Protein AF-A0A3D4YN07-F1 (afdb_monomer)

Secondary structure (DSSP, 8-state):
---SS-GGGT---HHHHHHHHHHHHHGGGT-------GGGS---SSSSS---TT--HHHHHHHHHT-S--------BTTB--HHHHHHHHHHHHHHHHHHHHT-

Mean predicted aligned error: 3.79 Å

pLDDT: mean 93.14, std 7.29, range [57.69, 97.81]

Structure (mmCIF, N/CA/C/O backbone):
data_AF-A0A3D4YN07-F1
#
_entry.id   AF-A0A3D4YN07-F1
#
loop_
_atom_site.group_PDB
_atom_sit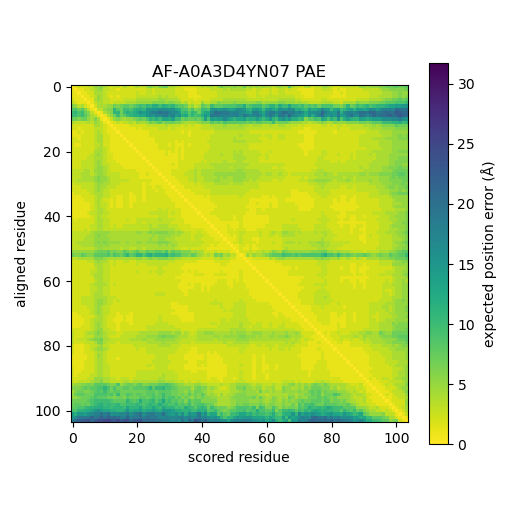e.id
_atom_site.type_symbol
_atom_site.label_atom_id
_atom_site.label_alt_id
_atom_site.label_comp_id
_atom_site.label_asym_id
_atom_site.label_entity_id
_atom_site.label_seq_id
_atom_site.pdbx_PDB_ins_code
_atom_site.Cartn_x
_atom_site.Cartn_y
_atom_site.Cartn_z
_atom_site.occupancy
_atom_site.B_iso_or_equiv
_atom_site.auth_seq_id
_atom_site.auth_comp_id
_atom_site.auth_asym_id
_atom_site.auth_atom_id
_atom_site.pdbx_PDB_model_num
ATOM 1 N N . MET A 1 1 ? 0.465 -2.546 3.425 1.00 95.31 1 MET A N 1
ATOM 2 C CA . MET A 1 1 ? 1.751 -3.009 3.997 1.00 95.31 1 MET A CA 1
ATOM 3 C C . MET A 1 1 ? 2.689 -3.502 2.896 1.00 95.31 1 MET A C 1
ATOM 5 O O . MET A 1 1 ? 2.307 -4.373 2.122 1.00 95.31 1 MET A O 1
ATOM 9 N N . GLY A 1 2 ? 3.932 -3.014 2.895 1.00 96.50 2 GLY A N 1
ATOM 10 C CA . GLY A 1 2 ? 4.994 -3.285 1.915 1.00 96.50 2 GLY A CA 1
ATOM 11 C C . GLY A 1 2 ? 5.974 -4.408 2.245 1.00 96.50 2 GLY A C 1
ATOM 12 O O . GLY A 1 2 ? 7.144 -4.338 1.887 1.00 96.50 2 GLY A O 1
ATOM 13 N N . THR A 1 3 ? 5.571 -5.438 2.983 1.00 95.69 3 THR A N 1
ATOM 14 C CA . THR A 1 3 ? 6.474 -6.585 3.158 1.00 95.69 3 THR A CA 1
ATOM 15 C C . THR A 1 3 ? 6.697 -7.292 1.821 1.00 95.69 3 THR A C 1
ATOM 17 O O . THR A 1 3 ? 5.756 -7.454 1.051 1.00 95.69 3 THR A O 1
ATOM 20 N N . LEU A 1 4 ? 7.928 -7.740 1.563 1.00 94.31 4 LEU A N 1
ATOM 21 C CA . LEU A 1 4 ? 8.268 -8.521 0.366 1.00 94.31 4 LEU A CA 1
ATOM 22 C C . LEU A 1 4 ? 8.008 -10.030 0.552 1.00 94.31 4 LEU A C 1
ATOM 24 O O . LEU A 1 4 ? 8.294 -10.818 -0.343 1.00 94.31 4 LEU A O 1
ATOM 28 N N . LYS A 1 5 ? 7.495 -10.441 1.722 1.00 92.81 5 LYS A N 1
ATOM 29 C CA . LYS A 1 5 ? 7.250 -11.843 2.089 1.00 92.81 5 LYS A CA 1
ATOM 30 C C . LYS A 1 5 ? 5.772 -12.219 1.910 1.00 92.81 5 LYS A C 1
ATOM 32 O O . LYS A 1 5 ? 4.919 -11.624 2.591 1.00 92.8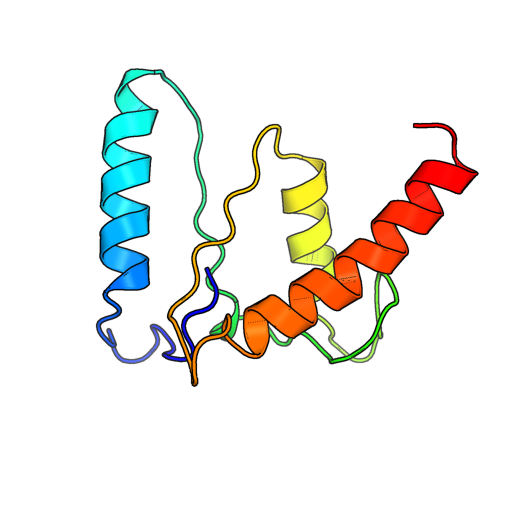1 5 LYS A O 1
ATOM 37 N N . PRO A 1 6 ? 5.437 -13.179 1.028 1.00 90.44 6 PRO A N 1
ATOM 38 C CA . PRO A 1 6 ? 4.055 -13.591 0.795 1.00 90.44 6 PRO A CA 1
ATOM 39 C C . PRO A 1 6 ? 3.499 -14.411 1.966 1.00 90.44 6 PRO A C 1
ATOM 41 O O . PRO A 1 6 ? 4.227 -15.142 2.630 1.00 90.44 6 PRO A O 1
ATOM 44 N N . ASN A 1 7 ? 2.182 -14.372 2.194 1.00 83.38 7 ASN A N 1
ATOM 45 C CA . ASN A 1 7 ? 1.565 -15.152 3.276 1.00 83.38 7 ASN A CA 1
ATOM 46 C C . ASN A 1 7 ? 1.349 -16.638 2.919 1.00 83.38 7 ASN A C 1
ATOM 48 O O . ASN A 1 7 ? 1.028 -17.446 3.788 1.00 83.38 7 ASN A O 1
ATOM 52 N N . LYS A 1 8 ? 1.565 -17.040 1.655 1.00 73.38 8 LYS A N 1
ATOM 53 C CA . LYS A 1 8 ? 1.309 -18.408 1.147 1.00 73.38 8 LYS A CA 1
ATOM 54 C C . LYS A 1 8 ? 2.091 -19.520 1.870 1.00 73.38 8 LYS A C 1
ATOM 56 O O . LYS A 1 8 ? 1.782 -20.692 1.687 1.00 73.38 8 LYS A O 1
ATOM 61 N N . LYS A 1 9 ? 3.066 -19.173 2.717 1.00 65.38 9 LYS A N 1
ATOM 62 C CA . LYS A 1 9 ? 3.824 -20.104 3.571 1.00 65.38 9 LYS A CA 1
ATOM 63 C C . LYS A 1 9 ? 3.772 -19.757 5.066 1.00 65.38 9 LYS A C 1
ATOM 65 O O . LYS A 1 9 ? 4.622 -20.218 5.819 1.00 65.38 9 LYS A O 1
ATOM 70 N N . ARG A 1 10 ? 2.804 -18.934 5.501 1.00 70.12 10 ARG A N 1
ATOM 71 C CA . ARG A 1 10 ? 2.782 -18.318 6.845 1.00 70.12 10 ARG A CA 1
ATOM 72 C C . ARG A 1 10 ? 4.111 -17.629 7.172 1.00 70.12 10 ARG A C 1
ATOM 74 O O . ARG A 1 10 ? 4.604 -17.706 8.296 1.00 70.12 10 ARG A O 1
ATOM 81 N N . GLU A 1 11 ? 4.729 -16.998 6.170 1.00 79.62 11 GLU A N 1
ATOM 82 C CA . GLU A 1 11 ? 6.004 -16.325 6.381 1.00 79.62 11 GLU A CA 1
ATOM 83 C C . GLU A 1 11 ? 5.815 -15.142 7.320 1.00 79.62 11 GLU A C 1
ATOM 85 O O . GLU A 1 11 ? 5.050 -14.206 7.069 1.00 79.62 11 GLU A O 1
ATOM 90 N N . PHE A 1 12 ? 6.557 -15.203 8.418 1.00 87.69 12 PHE A N 1
ATOM 91 C CA . PHE A 1 12 ? 6.525 -14.188 9.445 1.00 87.69 12 PHE A CA 1
ATOM 92 C C . PHE A 1 12 ? 7.055 -12.843 8.925 1.00 87.69 12 PHE A C 1
ATOM 94 O O . PHE A 1 12 ? 8.087 -12.757 8.243 1.00 87.69 12 PHE A O 1
ATOM 101 N N . SER A 1 13 ? 6.358 -11.770 9.300 1.00 93.75 13 SER A N 1
ATOM 102 C CA . SER A 1 13 ? 6.709 -10.396 8.962 1.00 93.75 13 SER A CA 1
ATOM 103 C C . SER A 1 13 ? 6.525 -9.497 10.178 1.00 93.75 13 SER A C 1
ATOM 105 O O . SER A 1 13 ? 5.398 -9.271 10.607 1.00 93.75 13 SER A O 1
ATOM 107 N N . HIS A 1 14 ? 7.622 -8.929 10.683 1.00 94.75 14 HIS A N 1
ATOM 108 C CA . HIS A 1 14 ? 7.589 -7.960 11.784 1.00 94.75 14 HIS A CA 1
ATOM 109 C C . HIS A 1 14 ? 6.676 -6.765 11.477 1.00 94.75 14 HIS A C 1
ATOM 111 O O . HIS A 1 14 ? 5.935 -6.309 12.342 1.00 94.75 14 HIS A O 1
ATOM 117 N N . THR A 1 15 ? 6.684 -6.284 10.228 1.00 96.12 15 THR A N 1
ATOM 118 C CA . THR A 1 15 ? 5.792 -5.203 9.794 1.00 96.12 15 THR A CA 1
ATOM 119 C C . THR A 1 15 ? 4.323 -5.608 9.935 1.00 96.12 15 THR A C 1
ATOM 121 O O . THR A 1 15 ? 3.518 -4.783 10.346 1.00 96.12 15 THR A O 1
ATOM 124 N N . ALA A 1 16 ? 3.976 -6.870 9.652 1.00 94.81 16 ALA A N 1
ATOM 125 C CA . ALA A 1 16 ? 2.605 -7.360 9.799 1.00 94.81 16 ALA A CA 1
ATOM 126 C C . ALA A 1 16 ? 2.184 -7.409 11.270 1.00 94.81 16 ALA A C 1
ATOM 128 O O . ALA A 1 16 ? 1.111 -6.920 11.602 1.00 94.81 16 ALA A O 1
ATOM 129 N N . THR A 1 17 ? 3.058 -7.907 12.147 1.00 95.12 17 THR A N 1
ATOM 130 C CA . THR A 1 17 ? 2.810 -7.942 13.595 1.00 95.12 17 THR A CA 1
ATOM 131 C C . THR A 1 17 ? 2.564 -6.544 14.166 1.00 95.12 17 THR A C 1
ATOM 133 O O . THR A 1 17 ? 1.644 -6.358 14.956 1.00 95.12 17 THR A O 1
ATOM 136 N N . LEU A 1 18 ? 3.331 -5.536 13.734 1.00 96.75 18 LEU A N 1
ATOM 137 C CA . LEU A 1 18 ? 3.087 -4.150 14.145 1.00 96.75 18 LEU A CA 1
ATOM 138 C C . LEU A 1 18 ? 1.765 -3.599 13.593 1.00 96.75 18 LEU A C 1
ATOM 140 O O . LEU A 1 18 ? 1.057 -2.908 14.319 1.00 96.75 18 LEU A O 1
ATOM 144 N N . CYS A 1 19 ? 1.398 -3.913 12.345 1.00 96.75 19 CYS A N 1
ATOM 145 C CA . CYS A 1 19 ? 0.087 -3.532 11.810 1.00 96.75 19 CYS A CA 1
ATOM 146 C C . CYS A 1 19 ? -1.062 -4.130 12.629 1.00 96.75 19 CYS A C 1
ATOM 148 O O . CYS A 1 19 ? -2.023 -3.429 12.925 1.00 96.75 19 CYS A O 1
ATOM 150 N N . GLU A 1 20 ? -0.970 -5.412 12.981 1.00 95.81 20 GLU A N 1
ATOM 151 C CA . GLU A 1 20 ? -1.985 -6.105 13.777 1.00 95.81 20 GLU A CA 1
ATOM 152 C C . GLU A 1 20 ? -2.130 -5.475 15.166 1.00 95.81 20 GLU A C 1
ATOM 154 O O . GLU A 1 20 ? -3.256 -5.212 15.582 1.00 95.81 20 GLU A O 1
ATOM 159 N N . LEU A 1 21 ? -1.012 -5.140 15.822 1.00 97.19 21 LEU A N 1
ATOM 160 C CA . LEU A 1 21 ? -1.005 -4.435 17.107 1.00 97.19 21 LEU A CA 1
ATOM 161 C C . LEU A 1 21 ? -1.688 -3.061 17.017 1.00 97.19 21 LEU A C 1
ATOM 163 O O . LEU A 1 21 ? -2.523 -2.727 17.854 1.00 97.19 21 LEU A O 1
ATOM 167 N N . VAL A 1 22 ? -1.365 -2.269 15.989 1.00 96.75 22 VAL A N 1
ATOM 168 C CA . VAL A 1 22 ? -1.993 -0.954 15.771 1.00 96.75 22 VAL A CA 1
ATOM 169 C C . VAL A 1 22 ? -3.496 -1.099 15.520 1.00 96.75 22 VAL A C 1
ATOM 171 O O . VAL A 1 22 ? -4.287 -0.350 16.083 1.00 96.75 22 VAL A O 1
ATOM 174 N N . ILE A 1 23 ? -3.913 -2.075 14.709 1.00 97.44 23 ILE A N 1
ATOM 175 C CA . ILE A 1 23 ? -5.336 -2.335 14.451 1.00 97.44 23 ILE A CA 1
ATOM 176 C C . ILE A 1 23 ? -6.061 -2.772 15.723 1.00 97.44 23 ILE A C 1
ATOM 178 O O . ILE A 1 23 ? -7.193 -2.351 15.951 1.00 97.44 23 ILE A O 1
ATOM 182 N N . GLU A 1 24 ? -5.444 -3.617 16.548 1.00 97.19 24 GLU A N 1
ATOM 183 C CA . GLU A 1 24 ? -6.020 -4.037 17.824 1.00 97.19 24 GLU A CA 1
ATOM 184 C C . GLU A 1 24 ? -6.297 -2.842 18.744 1.00 97.19 24 GLU A C 1
ATOM 186 O O . GLU A 1 24 ? -7.359 -2.782 19.367 1.00 97.19 24 GLU A O 1
ATOM 191 N N . ASP A 1 25 ? -5.390 -1.867 18.781 1.00 97.06 25 ASP A N 1
ATOM 192 C CA . ASP A 1 25 ? -5.583 -0.644 19.555 1.00 97.06 25 ASP A CA 1
ATOM 193 C C . ASP A 1 25 ? -6.676 0.256 18.951 1.00 97.06 25 ASP A C 1
ATOM 195 O O . ASP A 1 25 ? -7.614 0.656 19.643 1.00 97.06 25 ASP A O 1
ATOM 199 N N . LEU A 1 26 ? -6.650 0.475 17.631 1.00 96.94 26 LEU A N 1
ATOM 200 C CA . LEU A 1 26 ? -7.647 1.278 16.911 1.00 96.94 26 LEU A CA 1
ATOM 201 C C . LEU A 1 26 ? -9.080 0.734 17.039 1.00 96.94 26 LEU A C 1
ATOM 203 O O . LEU A 1 26 ? -10.040 1.511 17.063 1.00 96.94 26 LEU A O 1
ATOM 207 N N . ARG A 1 27 ? -9.254 -0.585 17.196 1.00 95.88 27 ARG A N 1
ATOM 208 C CA . ARG A 1 27 ? -10.572 -1.195 17.451 1.00 95.88 27 ARG A CA 1
ATOM 209 C C . ARG A 1 27 ? -11.241 -0.656 18.713 1.00 95.88 27 ARG A C 1
ATOM 211 O O . ARG A 1 27 ? -12.465 -0.572 18.743 1.00 95.88 27 ARG A O 1
ATOM 218 N N . ARG A 1 28 ? -10.472 -0.250 19.730 1.00 97.12 28 ARG A N 1
ATOM 219 C CA . ARG A 1 28 ? -11.004 0.345 20.975 1.00 97.12 28 ARG A CA 1
ATOM 220 C C . ARG A 1 28 ? -11.723 1.669 20.721 1.00 97.12 28 ARG A C 1
ATOM 222 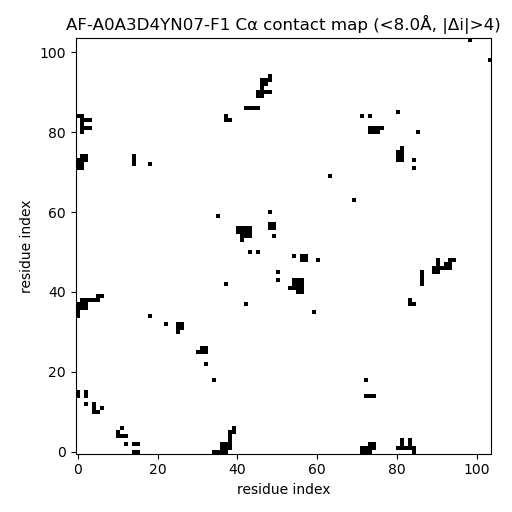O O . ARG A 1 28 ? -12.593 2.055 21.494 1.00 97.12 28 ARG A O 1
ATOM 229 N N . TYR A 1 29 ? -11.391 2.322 19.612 1.00 97.06 29 TYR A N 1
ATOM 230 C CA . TYR A 1 29 ? -11.989 3.568 19.149 1.00 97.06 29 TYR A CA 1
ATOM 231 C C . TYR A 1 29 ? -13.044 3.347 18.051 1.00 97.06 29 TYR A C 1
ATOM 233 O O . TYR A 1 29 ? -13.447 4.298 17.391 1.00 97.06 29 TYR A O 1
ATOM 241 N N . ASN A 1 30 ? -13.505 2.104 17.844 1.00 96.75 30 ASN A N 1
ATOM 242 C CA . ASN A 1 30 ? -14.456 1.714 16.792 1.00 96.75 30 ASN A CA 1
ATOM 243 C C . ASN A 1 30 ? -13.993 2.037 15.360 1.00 96.75 30 ASN A C 1
ATOM 245 O O . ASN A 1 30 ? -14.812 2.161 14.446 1.00 96.75 30 ASN A O 1
ATOM 249 N N . VAL A 1 31 ? -12.682 2.140 15.141 1.00 97.56 31 VAL A N 1
ATOM 250 C CA . VAL A 1 31 ? -12.121 2.348 13.806 1.00 97.56 31 VAL A CA 1
ATOM 251 C C . VAL A 1 31 ? -12.146 1.020 13.048 1.00 97.56 31 VAL A C 1
ATOM 253 O O . VAL A 1 31 ? -11.582 0.017 13.492 1.00 97.56 31 VAL A O 1
ATOM 256 N N . LYS A 1 32 ? -12.813 0.999 11.889 1.00 97.38 32 LYS A N 1
ATOM 257 C CA . LYS A 1 32 ? -12.744 -0.133 10.955 1.00 97.38 32 LYS A CA 1
ATOM 258 C C . LYS A 1 32 ? -11.397 -0.089 10.244 1.00 97.38 32 LYS A C 1
ATOM 260 O O . LYS A 1 32 ? -11.013 0.949 9.718 1.00 97.38 32 LYS A O 1
ATOM 265 N N . SER A 1 33 ? -10.682 -1.207 10.222 1.00 97.12 33 SER A N 1
ATOM 266 C CA . SER A 1 33 ? -9.336 -1.266 9.648 1.00 97.12 33 SER A CA 1
ATOM 267 C C . SER A 1 33 ? -9.148 -2.514 8.800 1.00 97.12 33 SER A C 1
ATOM 269 O O . SER A 1 33 ? -9.641 -3.591 9.138 1.00 97.12 33 SER A O 1
ATOM 271 N N . GLU A 1 34 ? -8.380 -2.372 7.725 1.00 97.06 34 GLU A N 1
ATOM 272 C CA . GLU A 1 34 ? -8.017 -3.445 6.806 1.00 97.06 34 GLU A CA 1
ATOM 273 C C . GLU A 1 34 ? -6.504 -3.413 6.539 1.00 97.06 34 GLU A C 1
ATOM 275 O O . GLU A 1 34 ? -5.908 -2.344 6.414 1.00 97.06 34 GLU A O 1
ATOM 280 N N . ILE A 1 35 ? -5.870 -4.586 6.422 1.00 96.62 35 ILE A N 1
ATOM 281 C CA . ILE A 1 35 ? -4.480 -4.702 5.962 1.00 96.62 35 ILE A CA 1
ATOM 282 C C . ILE A 1 35 ? -4.470 -5.172 4.509 1.00 96.62 35 ILE A C 1
ATOM 284 O O . ILE A 1 35 ? -4.773 -6.326 4.219 1.00 96.62 35 ILE A O 1
ATOM 288 N N . VAL A 1 36 ? -3.991 -4.318 3.605 1.00 97.25 36 VAL A N 1
ATOM 289 C CA . VAL A 1 36 ? -3.648 -4.722 2.233 1.00 97.25 36 VAL A CA 1
ATOM 290 C C . VAL A 1 36 ? -2.183 -5.164 2.190 1.00 97.25 36 VAL A C 1
ATOM 292 O O . VAL A 1 36 ? -1.271 -4.345 2.348 1.00 97.25 36 VAL A O 1
ATOM 295 N N . ARG A 1 37 ? -1.920 -6.463 2.004 1.00 96.56 37 ARG A N 1
ATOM 296 C CA . ARG A 1 37 ? -0.560 -7.004 1.842 1.00 96.56 37 ARG A CA 1
ATOM 297 C C . ARG A 1 37 ? -0.155 -6.953 0.369 1.00 96.56 37 ARG A C 1
ATOM 299 O O . ARG A 1 37 ? -0.540 -7.812 -0.407 1.00 96.56 37 ARG A O 1
ATOM 306 N N . LEU A 1 38 ? 0.665 -5.970 0.002 1.00 97.25 38 LEU A N 1
ATOM 307 C CA . LEU A 1 38 ? 0.925 -5.635 -1.406 1.00 97.25 38 LEU A CA 1
ATOM 308 C C . LEU A 1 38 ? 1.552 -6.776 -2.220 1.00 97.25 38 LEU A C 1
ATOM 310 O O . LEU A 1 38 ? 1.247 -6.911 -3.392 1.00 97.25 38 LEU A O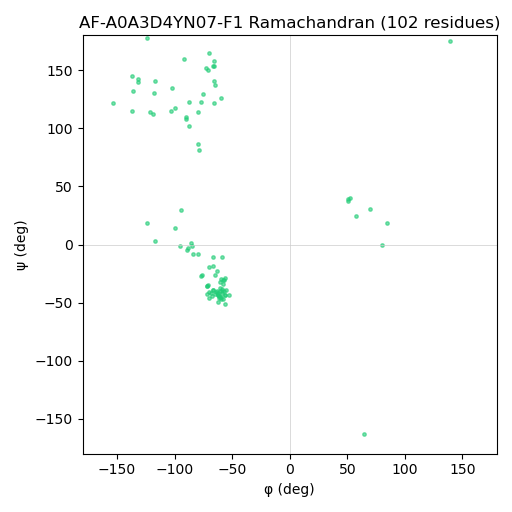 1
ATOM 314 N N . VAL A 1 39 ? 2.380 -7.630 -1.608 1.00 96.00 39 VAL A N 1
ATOM 315 C CA . VAL A 1 39 ? 3.026 -8.766 -2.301 1.00 96.00 39 VAL A CA 1
ATOM 316 C C . VAL A 1 39 ? 2.038 -9.852 -2.757 1.00 96.00 39 VAL A C 1
ATOM 318 O O . VAL A 1 39 ? 2.414 -10.764 -3.486 1.00 96.00 39 VAL A O 1
ATOM 321 N N . GLU A 1 40 ? 0.783 -9.788 -2.310 1.00 95.50 40 GLU A N 1
ATOM 322 C CA . GLU A 1 40 ? -0.277 -10.704 -2.743 1.00 95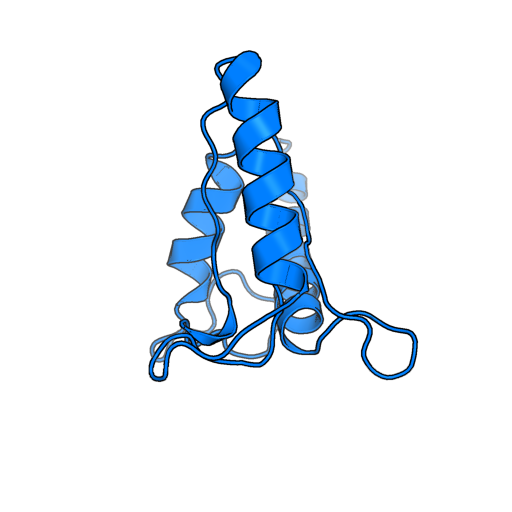.50 40 GLU A CA 1
ATOM 323 C C . GLU A 1 40 ? -1.023 -10.218 -3.986 1.00 95.50 40 GLU A C 1
ATOM 325 O O . GLU A 1 40 ? -1.842 -10.971 -4.501 1.00 95.50 40 GLU A O 1
ATOM 330 N N . TYR A 1 41 ? -0.708 -9.012 -4.462 1.00 96.81 41 TYR A N 1
ATOM 331 C CA . TYR A 1 41 ? -1.319 -8.384 -5.623 1.00 96.81 41 TYR A CA 1
ATOM 332 C C . TYR A 1 41 ? -0.266 -8.167 -6.716 1.00 96.81 41 TYR A C 1
ATOM 334 O O . TYR A 1 41 ? 0.875 -7.776 -6.441 1.00 96.81 41 TYR A O 1
ATOM 342 N N . ASP A 1 42 ? -0.648 -8.380 -7.968 1.00 96.75 42 ASP A N 1
ATOM 343 C CA . ASP A 1 42 ? 0.139 -8.027 -9.144 1.00 96.75 42 ASP A CA 1
ATOM 344 C C . ASP A 1 42 ? 0.012 -6.525 -9.425 1.00 96.75 42 ASP A C 1
ATOM 346 O O . ASP A 1 42 ? -0.786 -6.076 -10.243 1.00 96.75 42 ASP A O 1
ATOM 350 N N . ILE A 1 43 ? 0.800 -5.734 -8.694 1.00 97.06 43 ILE A N 1
ATOM 351 C CA . ILE A 1 43 ? 0.894 -4.281 -8.875 1.00 97.06 43 ILE A CA 1
ATOM 352 C C . ILE A 1 43 ? 1.994 -4.002 -9.892 1.00 97.06 43 ILE A C 1
ATOM 354 O O . ILE A 1 43 ? 3.190 -4.151 -9.586 1.00 97.06 43 ILE A O 1
ATOM 358 N N . LYS A 1 44 ? 1.609 -3.591 -11.101 1.00 96.56 44 LYS A N 1
ATOM 359 C CA . LYS A 1 44 ? 2.578 -3.240 -12.148 1.00 96.56 44 LYS A CA 1
ATOM 360 C C . LYS A 1 44 ? 3.371 -1.987 -11.743 1.00 96.56 44 LYS A C 1
ATOM 362 O O . LYS A 1 44 ? 2.875 -1.181 -10.957 1.00 96.56 44 LYS A O 1
ATOM 367 N N . PRO A 1 45 ? 4.605 -1.787 -12.235 1.00 95.75 45 PRO A N 1
ATOM 368 C CA . PRO A 1 45 ? 5.279 -0.488 -12.149 1.00 95.75 45 PRO A CA 1
ATOM 369 C C . PRO A 1 45 ? 4.621 0.536 -13.091 1.00 95.75 45 PRO A C 1
ATOM 371 O O . PRO A 1 45 ? 4.074 0.149 -14.127 1.00 95.75 45 PRO A O 1
ATOM 374 N N . GLY A 1 46 ? 4.652 1.821 -12.737 1.00 94.06 46 GLY A N 1
ATOM 375 C CA . GLY A 1 46 ? 4.060 2.908 -13.526 1.00 94.06 46 GLY A CA 1
ATOM 376 C C . GLY A 1 46 ? 3.354 3.957 -12.667 1.00 94.06 46 GLY A C 1
ATOM 377 O O . GLY A 1 46 ? 3.236 3.786 -11.456 1.00 94.06 46 GLY A O 1
ATOM 378 N N . VAL A 1 47 ? 2.880 5.014 -13.326 1.00 94.75 47 VAL A N 1
ATOM 379 C CA . VAL A 1 47 ? 2.325 6.217 -12.681 1.00 94.75 47 VAL A CA 1
ATOM 380 C C . VAL A 1 47 ? 0.851 6.462 -12.999 1.00 94.75 47 VAL A C 1
ATOM 382 O O . VAL A 1 47 ? 0.320 7.459 -12.558 1.00 94.75 47 VAL A O 1
ATOM 385 N N . GLU A 1 48 ? 0.182 5.578 -13.746 1.00 93.06 48 GLU A N 1
ATOM 386 C CA . GLU A 1 48 ? -1.252 5.692 -14.076 1.00 93.06 48 GLU A CA 1
ATOM 387 C C . GLU A 1 48 ? -2.144 4.957 -13.056 1.00 93.06 48 GLU A C 1
ATOM 389 O O . GLU A 1 48 ? -1.688 4.033 -12.374 1.00 93.06 48 GLU A O 1
ATOM 394 N N . SER A 1 49 ? -3.433 5.304 -12.9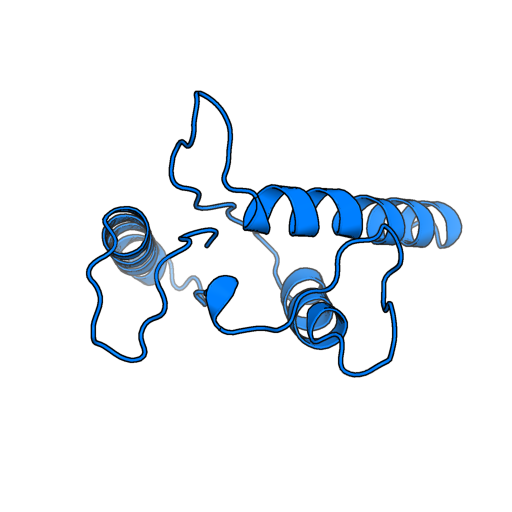88 1.00 91.69 49 SER A N 1
ATOM 395 C CA . SER A 1 49 ? -4.418 4.637 -12.117 1.00 91.69 4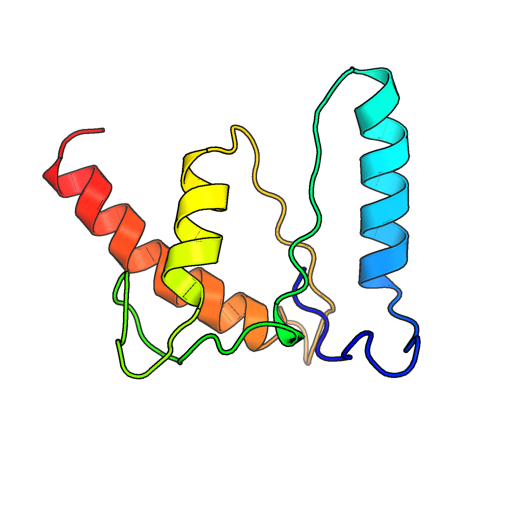9 SER A CA 1
ATOM 396 C C . SER A 1 49 ? -4.713 3.176 -12.503 1.00 91.69 49 SER A C 1
ATOM 398 O O . SER A 1 49 ? -5.208 2.417 -11.669 1.00 91.69 49 SER A O 1
ATOM 400 N N . ASP A 1 50 ? -4.392 2.760 -13.732 1.00 94.38 50 ASP A N 1
ATOM 401 C CA . ASP A 1 50 ? -4.475 1.374 -14.217 1.00 94.38 50 ASP A CA 1
ATOM 402 C C . ASP A 1 50 ? -3.469 1.150 -15.361 1.00 94.38 50 ASP A C 1
ATOM 404 O O . ASP A 1 50 ? -3.556 1.815 -16.388 1.00 94.38 50 ASP A O 1
ATOM 408 N N . MET A 1 51 ? -2.535 0.197 -15.237 1.00 95.75 51 MET A N 1
ATOM 409 C CA . MET A 1 51 ? -1.640 -0.166 -16.360 1.00 95.75 51 MET A CA 1
ATOM 410 C C . MET A 1 51 ? -2.226 -1.195 -17.330 1.00 95.75 51 MET A C 1
ATOM 412 O O . MET A 1 51 ? -1.555 -1.616 -18.282 1.00 95.75 51 MET A O 1
ATOM 416 N N . GLY A 1 52 ? -3.437 -1.677 -17.069 1.00 94.50 52 GLY A N 1
ATOM 417 C CA . GLY A 1 52 ? -4.060 -2.779 -17.781 1.00 94.50 52 GLY A CA 1
ATOM 418 C C . GLY A 1 52 ? -3.318 -4.106 -17.591 1.00 94.50 52 GLY A C 1
ATOM 419 O O . GLY A 1 52 ? -2.510 -4.300 -16.684 1.00 94.50 52 GLY A O 1
ATOM 420 N N . ARG A 1 53 ? -3.602 -5.074 -18.475 1.00 92.62 53 ARG A N 1
ATOM 421 C CA . ARG A 1 53 ? -2.931 -6.395 -18.529 1.00 92.62 53 ARG A CA 1
ATOM 422 C C . ARG A 1 53 ? -2.877 -7.137 -17.180 1.00 92.62 53 ARG A C 1
ATOM 424 O O . ARG A 1 53 ? -1.885 -7.802 -16.881 1.00 92.62 53 ARG A O 1
ATOM 431 N N . GLY A 1 54 ? -3.955 -7.048 -16.402 1.00 95.25 54 GLY A N 1
ATOM 432 C CA . GLY A 1 54 ? -4.079 -7.730 -15.113 1.00 95.25 54 GLY A CA 1
ATOM 433 C C . GLY A 1 54 ? -3.456 -6.985 -13.933 1.00 95.25 54 GLY A C 1
ATOM 434 O O . GLY A 1 54 ? -3.187 -7.621 -12.923 1.00 95.25 54 GLY A O 1
ATOM 435 N N . ASP A 1 55 ? -3.210 -5.678 -14.052 1.00 97.75 55 ASP A N 1
ATOM 436 C CA . ASP A 1 55 ? -2.844 -4.835 -12.913 1.00 97.75 55 ASP A CA 1
ATOM 437 C C . ASP A 1 55 ? -3.951 -4.848 -11.846 1.00 97.75 55 ASP A C 1
ATOM 439 O O . ASP A 1 55 ? -5.123 -4.593 -12.126 1.00 97.75 55 ASP A O 1
ATOM 443 N N . GLU A 1 56 ? -3.581 -5.167 -10.608 1.00 97.81 56 GLU A N 1
ATOM 444 C CA . GLU A 1 56 ? -4.518 -5.243 -9.482 1.00 97.81 56 GLU A CA 1
ATOM 445 C C . GLU A 1 56 ? -4.565 -3.944 -8.664 1.00 97.81 56 GLU A C 1
ATOM 447 O O . GLU A 1 56 ? -5.361 -3.820 -7.725 1.00 97.81 56 GLU A O 1
ATOM 452 N N . TRP A 1 57 ? -3.756 -2.943 -9.033 1.00 97.50 57 TRP A N 1
ATOM 453 C CA . TRP A 1 57 ? -3.777 -1.622 -8.408 1.00 97.50 57 TRP A CA 1
ATOM 454 C C . TRP A 1 57 ? -5.170 -0.963 -8.372 1.00 97.50 57 TRP A C 1
ATOM 456 O O . TRP A 1 57 ? -5.542 -0.497 -7.292 1.00 97.50 57 TRP A O 1
ATOM 466 N N . PRO A 1 58 ? -6.009 -0.992 -9.431 1.00 96.38 58 PRO A N 1
ATOM 467 C CA . PRO A 1 58 ? -7.335 -0.365 -9.390 1.00 96.38 58 PRO A CA 1
ATOM 468 C C . PRO A 1 58 ? -8.239 -0.879 -8.258 1.00 96.38 58 PRO A C 1
ATOM 470 O O . PRO A 1 58 ? -9.071 -0.142 -7.724 1.00 96.38 58 PRO A O 1
ATOM 473 N N . ALA A 1 59 ? -8.091 -2.145 -7.850 1.00 97.00 59 ALA A N 1
ATOM 474 C CA . ALA A 1 59 ? -8.841 -2.703 -6.725 1.00 97.00 59 ALA A CA 1
ATOM 475 C C . ALA A 1 59 ? -8.352 -2.151 -5.375 1.00 97.00 59 ALA A C 1
ATOM 477 O O . ALA A 1 59 ? -9.158 -1.921 -4.472 1.00 97.00 59 ALA A O 1
ATOM 478 N N . ILE A 1 60 ? -7.046 -1.914 -5.242 1.00 97.62 60 ILE A N 1
ATOM 479 C CA . ILE A 1 60 ? -6.438 -1.286 -4.064 1.00 97.62 60 ILE A CA 1
ATOM 480 C C . ILE A 1 60 ? -6.797 0.203 -4.019 1.00 97.62 60 ILE A C 1
ATOM 482 O O . ILE A 1 60 ? -7.193 0.693 -2.963 1.00 97.62 60 ILE A O 1
ATOM 486 N N . LEU A 1 61 ? -6.748 0.899 -5.159 1.00 96.25 61 LEU A N 1
ATOM 487 C CA . LEU A 1 61 ? -7.106 2.312 -5.282 1.00 96.25 61 LEU A CA 1
ATOM 488 C C . LEU A 1 61 ? -8.546 2.577 -4.818 1.00 96.25 61 LEU A C 1
ATOM 490 O O . LEU A 1 61 ? -8.796 3.527 -4.083 1.00 96.25 61 LEU A O 1
ATOM 494 N N . LYS A 1 62 ? -9.494 1.687 -5.139 1.00 96.00 62 LYS A N 1
ATOM 495 C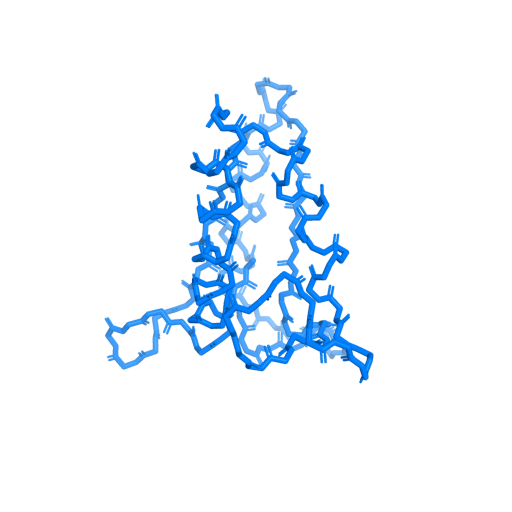 CA . LYS A 1 62 ? -10.871 1.771 -4.615 1.00 96.00 62 LYS A CA 1
ATOM 496 C C . LYS A 1 62 ? -10.934 1.729 -3.087 1.00 96.00 62 LYS A C 1
ATOM 498 O O . LYS A 1 62 ? -11.748 2.433 -2.499 1.00 96.00 62 LYS A O 1
ATOM 503 N N . LYS A 1 63 ? -10.092 0.919 -2.436 1.00 97.19 63 LYS A N 1
ATOM 504 C CA . LYS A 1 63 ? -10.016 0.863 -0.965 1.00 97.19 63 LYS A CA 1
ATOM 505 C C . LYS A 1 63 ? -9.393 2.131 -0.399 1.00 97.19 63 LYS A C 1
ATOM 507 O O . LYS A 1 63 ? -9.885 2.644 0.599 1.00 97.19 63 LYS A O 1
ATOM 512 N N . VAL A 1 64 ? -8.349 2.636 -1.057 1.00 95.25 64 VAL A N 1
ATOM 513 C CA . VAL A 1 64 ? -7.692 3.909 -0.729 1.00 95.25 64 VAL A CA 1
ATOM 514 C C . VAL A 1 64 ? -8.705 5.055 -0.753 1.00 95.25 64 VAL A C 1
ATOM 516 O O . VAL A 1 64 ? -8.850 5.742 0.248 1.00 95.25 64 VAL A O 1
ATOM 519 N N . LEU A 1 65 ? -9.475 5.190 -1.836 1.00 93.81 65 LEU A N 1
ATOM 520 C CA . LEU A 1 65 ? -10.503 6.226 -1.996 1.00 93.81 65 LEU A CA 1
ATOM 521 C C . LEU A 1 65 ? -11.670 6.109 -1.005 1.00 93.81 65 LEU A C 1
ATOM 523 O O . LEU A 1 65 ? -12.333 7.099 -0.717 1.00 93.81 65 LEU A O 1
ATOM 527 N N . ALA A 1 66 ? -11.945 4.903 -0.506 1.00 95.94 66 ALA A N 1
ATOM 528 C CA . ALA A 1 66 ? -12.987 4.655 0.488 1.00 95.94 66 ALA A CA 1
ATOM 529 C C . ALA A 1 66 ? -12.497 4.799 1.942 1.00 95.94 66 ALA A C 1
ATOM 531 O O . ALA A 1 66 ? -13.295 4.618 2.861 1.00 95.94 66 ALA A O 1
ATOM 532 N N . SER A 1 67 ? -11.203 5.059 2.158 1.00 96.06 67 SER A N 1
ATOM 533 C CA . SER A 1 67 ? -10.592 5.132 3.488 1.00 96.06 67 SER A CA 1
ATOM 534 C C . SER A 1 67 ? -10.376 6.579 3.930 1.00 96.06 67 SER A C 1
ATOM 536 O O . SER A 1 67 ? -9.807 7.371 3.188 1.00 96.06 67 SER A O 1
ATOM 538 N N . ASP A 1 68 ? -10.726 6.898 5.178 1.00 95.50 68 ASP A N 1
ATOM 539 C CA . ASP A 1 68 ? -10.448 8.214 5.778 1.00 95.50 68 ASP A CA 1
ATOM 540 C C . ASP A 1 68 ? -8.974 8.380 6.199 1.00 95.50 68 ASP A C 1
ATOM 542 O O . ASP A 1 68 ? -8.458 9.492 6.290 1.00 95.50 68 ASP A O 1
ATOM 546 N N . ILE A 1 69 ? -8.287 7.271 6.501 1.00 95.31 69 ILE A N 1
ATOM 547 C CA . ILE A 1 69 ? -6.901 7.249 6.988 1.00 95.31 69 ILE A CA 1
ATOM 548 C C . ILE A 1 69 ? -6.130 6.147 6.264 1.00 95.31 69 ILE A C 1
ATOM 550 O O . ILE A 1 69 ? -6.565 4.996 6.213 1.00 95.31 69 ILE A O 1
ATOM 554 N N . ILE A 1 70 ? -4.938 6.485 5.768 1.00 95.56 70 ILE A N 1
ATOM 555 C CA . ILE A 1 70 ? -4.028 5.551 5.098 1.00 95.56 70 ILE A CA 1
ATOM 556 C C . ILE A 1 70 ? -2.732 5.452 5.901 1.00 95.56 70 ILE A C 1
ATOM 558 O O . ILE A 1 70 ? -2.114 6.460 6.235 1.00 95.56 70 ILE A O 1
ATOM 562 N N . VAL A 1 71 ? -2.287 4.222 6.178 1.00 96.62 71 VAL A N 1
ATOM 563 C CA . VAL A 1 71 ? -1.017 3.954 6.869 1.00 96.62 71 VAL A CA 1
ATOM 564 C C . VAL A 1 71 ? -0.086 3.137 5.974 1.00 96.62 71 VAL A C 1
ATOM 566 O O . VAL A 1 71 ? -0.308 1.948 5.719 1.00 96.62 71 VAL A O 1
ATOM 569 N N . PHE A 1 72 ? 1.019 3.748 5.543 1.00 97.00 72 PHE A N 1
ATOM 570 C CA . PHE A 1 72 ? 2.085 3.050 4.825 1.00 97.00 72 PHE A CA 1
ATOM 571 C C . PHE A 1 72 ? 2.996 2.283 5.786 1.00 97.00 72 PHE A C 1
ATOM 573 O O . PHE A 1 72 ? 4.052 2.747 6.204 1.00 97.00 72 PHE A O 1
ATOM 580 N N . ALA A 1 73 ? 2.604 1.054 6.114 1.00 97.56 73 ALA A N 1
ATOM 581 C CA . ALA A 1 73 ? 3.463 0.155 6.874 1.00 97.56 73 ALA A CA 1
ATOM 582 C C . ALA A 1 73 ? 4.509 -0.503 5.963 1.00 97.56 73 ALA A C 1
ATOM 584 O O . ALA A 1 73 ? 4.162 -1.314 5.096 1.00 97.56 73 ALA A O 1
ATOM 585 N N . THR A 1 74 ? 5.787 -0.190 6.168 1.00 97.62 74 THR A N 1
ATOM 586 C CA . THR A 1 74 ? 6.895 -0.683 5.342 1.00 97.62 74 THR A CA 1
ATOM 587 C C . THR A 1 74 ? 8.034 -1.236 6.199 1.00 97.62 74 THR A C 1
ATOM 589 O O . THR A 1 74 ? 8.370 -0.639 7.220 1.00 97.62 74 THR A O 1
ATOM 592 N N . PRO A 1 75 ? 8.673 -2.352 5.807 1.00 96.62 75 PRO A N 1
ATOM 593 C CA . PRO A 1 75 ? 10.020 -2.641 6.283 1.00 96.62 75 PRO A CA 1
ATOM 594 C C . PRO A 1 75 ? 11.005 -1.596 5.745 1.00 96.62 75 PRO A C 1
ATOM 596 O O . PRO A 1 75 ? 10.754 -0.977 4.705 1.00 96.62 75 PRO A O 1
ATOM 599 N N . ILE A 1 76 ? 12.137 -1.454 6.430 1.00 95.94 76 ILE A N 1
ATOM 600 C CA . ILE A 1 76 ? 13.274 -0.672 5.945 1.00 95.94 76 ILE A CA 1
ATOM 601 C C . ILE A 1 76 ? 14.147 -1.589 5.086 1.00 95.94 76 ILE A C 1
ATOM 603 O O . ILE A 1 76 ? 14.620 -2.623 5.557 1.00 95.94 76 ILE A O 1
ATOM 607 N N . TRP A 1 77 ? 14.361 -1.205 3.833 1.00 90.25 77 TRP A N 1
ATOM 608 C CA . TRP A 1 77 ? 15.267 -1.855 2.891 1.00 90.25 77 TRP A CA 1
ATOM 609 C C . TRP A 1 77 ? 16.301 -0.830 2.448 1.00 90.25 77 TRP A C 1
ATOM 611 O O . TRP A 1 77 ? 15.943 0.161 1.826 1.00 90.25 77 TRP A O 1
ATOM 621 N N . TRP A 1 78 ? 17.575 -1.038 2.796 1.00 95.19 78 TRP A N 1
ATOM 622 C CA . TRP A 1 78 ? 18.666 -0.109 2.449 1.00 95.19 78 TRP A CA 1
ATOM 623 C C . TRP A 1 78 ? 18.404 1.355 2.852 1.00 95.19 78 TRP A C 1
ATOM 625 O O . TRP A 1 78 ? 18.724 2.285 2.122 1.00 95.19 78 TRP A O 1
ATOM 635 N N . GLY A 1 79 ? 17.813 1.560 4.032 1.00 96.62 79 GLY A N 1
ATOM 636 C CA . GLY A 1 79 ? 17.521 2.897 4.564 1.00 96.62 79 GLY A CA 1
ATOM 637 C C . GLY A 1 79 ? 16.266 3.559 3.991 1.00 96.62 79 GLY A C 1
ATOM 638 O O . GLY A 1 79 ? 15.921 4.652 4.427 1.00 96.62 79 GLY A O 1
ATOM 639 N N . ILE A 1 80 ? 15.557 2.901 3.072 1.00 96.44 80 ILE A N 1
ATOM 640 C CA . ILE A 1 80 ? 14.321 3.406 2.465 1.00 96.44 80 ILE A CA 1
ATOM 641 C C . ILE A 1 80 ? 13.162 2.421 2.645 1.00 96.44 80 ILE A C 1
ATOM 643 O O . ILE A 1 80 ? 13.305 1.341 3.223 1.00 96.44 80 ILE A O 1
ATOM 647 N N . HIS A 1 81 ? 11.983 2.809 2.170 1.00 97.69 81 HIS A N 1
ATOM 648 C CA . HIS A 1 81 ? 10.814 1.942 2.132 1.00 97.69 81 HIS A CA 1
ATOM 649 C C . HIS A 1 81 ? 10.978 0.820 1.085 1.00 97.69 81 HIS A C 1
ATOM 651 O O . HIS A 1 81 ? 11.860 0.841 0.231 1.00 97.69 81 HIS A O 1
ATOM 657 N N . SER A 1 82 ? 10.130 -0.205 1.158 1.00 97.62 82 SER A N 1
ATOM 658 C CA . SER A 1 82 ? 10.180 -1.348 0.236 1.00 97.62 82 SER A CA 1
ATOM 659 C C . SER A 1 82 ? 9.855 -0.966 -1.213 1.00 97.62 82 SER A C 1
ATOM 661 O O . SER A 1 82 ? 9.027 -0.090 -1.448 1.00 97.62 82 SER A O 1
ATOM 663 N N . SER A 1 83 ? 10.367 -1.721 -2.186 1.00 97.00 83 SER A N 1
ATOM 664 C CA . SER A 1 83 ? 10.023 -1.530 -3.605 1.00 97.00 83 SER A CA 1
ATOM 665 C C . SER A 1 83 ? 8.519 -1.618 -3.903 1.00 97.00 83 SER A C 1
ATOM 667 O O . SER A 1 83 ? 8.038 -0.971 -4.826 1.00 97.00 83 SER A O 1
ATOM 669 N N . LEU A 1 84 ? 7.748 -2.379 -3.119 1.00 97.44 84 LEU A N 1
ATOM 670 C CA . LEU A 1 84 ? 6.290 -2.429 -3.264 1.00 97.44 84 LEU A CA 1
ATOM 671 C C . LEU A 1 84 ? 5.610 -1.140 -2.797 1.00 97.44 84 LEU A C 1
ATOM 673 O O . LEU A 1 84 ? 4.621 -0.734 -3.393 1.00 97.44 84 LEU A O 1
ATOM 677 N N . ILE A 1 85 ? 6.132 -0.491 -1.755 1.00 97.69 85 ILE A N 1
ATOM 678 C CA . ILE A 1 85 ? 5.628 0.819 -1.320 1.00 97.69 85 ILE A CA 1
ATOM 679 C C . ILE A 1 85 ? 6.042 1.897 -2.315 1.00 97.69 85 ILE A C 1
ATOM 681 O O . ILE A 1 85 ? 5.225 2.760 -2.597 1.00 97.69 85 ILE A O 1
ATOM 685 N N . GLN A 1 86 ? 7.234 1.794 -2.911 1.00 97.31 86 GLN A N 1
ATOM 686 C CA . GLN A 1 86 ? 7.667 2.704 -3.975 1.00 97.31 86 GLN A CA 1
ATOM 687 C C . GLN A 1 86 ? 6.685 2.667 -5.153 1.00 97.31 86 GLN A C 1
ATOM 689 O O . GLN A 1 86 ? 6.207 3.715 -5.568 1.00 97.31 86 GLN A O 1
ATOM 694 N N . ARG A 1 87 ? 6.285 1.467 -5.609 1.00 96.75 87 ARG A N 1
ATOM 695 C CA . ARG A 1 87 ? 5.243 1.329 -6.643 1.00 96.75 87 ARG A CA 1
ATOM 696 C C . ARG A 1 87 ? 3.941 2.007 -6.239 1.00 96.75 87 ARG A C 1
ATOM 698 O O . ARG A 1 87 ? 3.325 2.664 -7.055 1.00 96.75 87 ARG A O 1
ATOM 705 N N . VAL A 1 88 ? 3.506 1.846 -4.990 1.00 96.75 88 VAL A N 1
ATOM 706 C CA . VAL A 1 88 ? 2.280 2.502 -4.516 1.00 96.75 88 VAL A CA 1
ATOM 707 C C . VAL A 1 88 ? 2.425 4.022 -4.511 1.00 96.75 88 VAL A C 1
ATOM 709 O O . VAL A 1 88 ? 1.507 4.700 -4.944 1.00 96.75 88 VAL A O 1
ATOM 712 N N . ILE A 1 89 ? 3.561 4.564 -4.069 1.00 95.50 89 ILE A N 1
ATOM 713 C CA . ILE A 1 89 ? 3.813 6.012 -4.078 1.00 95.50 89 ILE A CA 1
ATOM 714 C C . ILE A 1 89 ? 3.763 6.560 -5.509 1.00 95.50 89 ILE A C 1
ATOM 716 O O . ILE A 1 89 ? 3.081 7.550 -5.740 1.00 95.50 89 ILE A O 1
ATOM 720 N N . GLU A 1 90 ? 4.396 5.881 -6.468 1.00 95.56 90 GLU A N 1
ATOM 721 C CA . GLU A 1 90 ? 4.344 6.244 -7.895 1.00 95.56 90 GLU A CA 1
ATOM 722 C C . GLU A 1 90 ? 2.908 6.265 -8.439 1.00 95.56 90 GLU A C 1
ATOM 724 O O . GLU A 1 90 ? 2.569 7.102 -9.265 1.00 95.56 90 GLU A O 1
ATOM 729 N N . ARG A 1 91 ? 2.038 5.381 -7.940 1.00 94.56 91 ARG A N 1
ATOM 730 C CA . ARG A 1 91 ? 0.622 5.330 -8.329 1.00 94.56 91 ARG A CA 1
ATOM 731 C C . ARG A 1 91 ? -0.251 6.403 -7.702 1.00 94.56 91 ARG A C 1
ATOM 733 O O . ARG A 1 91 ? -1.294 6.737 -8.256 1.00 94.56 91 ARG A O 1
ATOM 740 N N . MET A 1 92 ? 0.128 6.897 -6.527 1.00 93.06 92 MET A N 1
ATOM 741 C CA . MET A 1 92 ? -0.598 7.986 -5.876 1.00 93.06 92 MET A CA 1
ATOM 742 C C . MET A 1 92 ? -0.419 9.311 -6.629 1.00 93.06 92 MET A C 1
ATOM 744 O O . MET A 1 92 ? -1.247 10.197 -6.450 1.00 93.06 92 MET A O 1
ATOM 748 N N . ASP A 1 93 ? 0.610 9.426 -7.476 1.00 87.69 93 ASP A N 1
ATOM 749 C CA . ASP A 1 93 ? 0.852 10.598 -8.326 1.00 87.69 93 ASP A CA 1
ATOM 750 C C . ASP A 1 93 ? -0.302 10.804 -9.326 1.00 87.69 93 ASP A C 1
ATOM 752 O O . ASP A 1 93 ? -0.922 11.864 -9.324 1.00 87.69 93 ASP A O 1
ATOM 756 N N . ALA A 1 94 ? -0.722 9.751 -10.049 1.00 86.75 94 ALA A N 1
ATOM 757 C CA . ALA A 1 94 ? -1.918 9.807 -10.906 1.00 86.75 94 ALA A CA 1
ATOM 758 C C . ALA A 1 94 ? -3.177 10.222 -10.146 1.00 86.75 94 ALA A C 1
ATOM 760 O O . ALA A 1 94 ? -3.956 11.034 -10.635 1.00 86.75 94 ALA A O 1
ATOM 761 N N . LEU A 1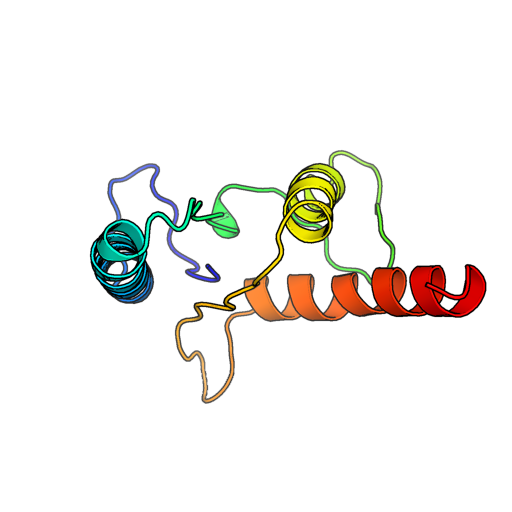 95 ? -3.389 9.667 -8.949 1.00 86.31 95 LEU A N 1
ATOM 762 C CA . LEU A 1 95 ? -4.551 10.037 -8.148 1.00 86.31 95 LEU A CA 1
ATOM 763 C C . LEU A 1 95 ? -4.514 11.527 -7.778 1.00 86.31 95 LEU A C 1
ATOM 765 O O . LEU A 1 95 ? -5.549 12.188 -7.798 1.00 86.31 95 LEU A O 1
ATOM 769 N N . ASN A 1 96 ? -3.342 12.048 -7.415 1.00 85.88 96 ASN A N 1
ATOM 770 C CA . ASN A 1 96 ? -3.176 13.459 -7.098 1.00 85.88 96 ASN A CA 1
ATOM 771 C C . ASN A 1 96 ? -3.502 14.341 -8.311 1.00 85.88 96 ASN A C 1
ATOM 773 O O . ASN A 1 96 ? -4.250 15.306 -8.165 1.00 85.88 96 ASN A O 1
ATOM 777 N N . ASP A 1 97 ? -3.015 13.978 -9.495 1.00 85.75 97 ASP A N 1
ATOM 778 C CA . ASP A 1 97 ? -3.312 14.700 -10.734 1.00 85.75 97 ASP A CA 1
ATOM 779 C C . ASP A 1 97 ? -4.819 14.683 -11.051 1.00 85.75 97 ASP A C 1
ATOM 781 O O . ASP A 1 97 ? -5.417 15.735 -11.280 1.00 85.75 97 ASP A O 1
ATOM 785 N N . GLU A 1 98 ? -5.474 13.520 -10.952 1.00 83.25 98 GLU A N 1
ATOM 786 C CA . GLU A 1 98 ? -6.926 13.383 -11.151 1.00 83.25 98 GLU A CA 1
ATOM 787 C C . GLU A 1 98 ? -7.747 14.218 -10.145 1.00 83.25 98 GLU A C 1
ATOM 789 O O . GLU A 1 98 ? -8.766 14.828 -10.494 1.00 83.25 98 GLU A O 1
ATOM 794 N N . LEU A 1 99 ? -7.332 14.263 -8.875 1.00 85.31 99 LEU A N 1
ATOM 795 C CA . LEU A 1 99 ? -8.006 15.067 -7.849 1.00 85.31 99 LEU A CA 1
ATOM 796 C C . LEU A 1 99 ? -7.836 16.569 -8.107 1.00 85.31 99 LEU A C 1
ATOM 798 O O . LEU A 1 99 ? -8.814 17.316 -8.016 1.00 85.31 99 LEU A O 1
ATOM 802 N N . LEU A 1 100 ? -6.634 16.999 -8.503 1.00 82.06 100 LEU A N 1
ATOM 803 C CA . LEU A 1 100 ? -6.352 18.389 -8.867 1.00 82.06 100 LEU A CA 1
ATOM 804 C C . LEU A 1 100 ? -7.162 18.841 -10.089 1.00 82.06 100 LEU A C 1
ATOM 806 O O . LEU A 1 100 ? -7.685 19.955 -10.089 1.00 82.06 100 LEU A O 1
ATOM 810 N N . GLU A 1 101 ? -7.319 17.986 -11.103 1.00 82.81 101 GLU A N 1
ATOM 811 C CA . GLU A 1 101 ? -8.156 18.275 -12.274 1.00 82.81 101 GLU A CA 1
ATOM 812 C C . GLU A 1 101 ? -9.646 18.373 -11.923 1.00 82.81 101 GLU A C 1
ATOM 814 O O . GLU A 1 101 ? -10.366 19.226 -12.448 1.00 82.81 101 GLU A O 1
ATOM 819 N N . THR A 1 102 ? -10.124 17.506 -11.027 1.00 82.25 102 THR A N 1
ATOM 820 C CA . THR A 1 102 ? -11.541 17.464 -10.631 1.00 82.25 102 THR A CA 1
ATOM 821 C C . THR A 1 102 ? -11.907 18.469 -9.536 1.00 82.25 102 THR A C 1
ATOM 823 O O . THR A 1 102 ? -13.096 18.664 -9.268 1.00 82.25 102 THR A O 1
ATOM 826 N N . GLY A 1 103 ? -10.916 19.139 -8.937 1.00 67.94 103 GLY A N 1
ATOM 827 C CA . GLY A 1 103 ? -11.101 20.156 -7.901 1.00 67.94 103 GLY A CA 1
ATOM 828 C C . GLY A 1 103 ? -11.600 19.597 -6.566 1.00 67.94 103 GLY A C 1
ATOM 829 O O . GLY A 1 103 ? -12.352 20.286 -5.871 1.00 67.94 103 GLY A O 1
ATOM 830 N N . LYS A 1 104 ? -11.241 18.350 -6.243 1.00 57.69 104 LYS A N 1
ATOM 831 C CA . LYS A 1 104 ? -11.575 17.685 -4.975 1.00 57.69 104 LYS A CA 1
ATOM 832 C C . LYS A 1 104 ? -10.453 17.761 -3.951 1.00 57.69 104 LYS A C 1
ATOM 834 O O . LYS A 1 104 ? -9.274 17.728 -4.356 1.00 57.69 104 LYS A O 1
#

Sequence (104 aa):
MGTLKPNKKREFSHTATLCELVIEDLRRYNVKSEIVRLVEYDIKPGVESDMGRGDEWPAILKKVLASDIIVFATPIWWGIHSSLIQRVIERMDALNDELLETGK

Radius of gyration: 14.57 Å; Cα contacts (8 Å, |Δi|>4): 109; chains: 1; bounding box: 33×40×40 Å

Solvent-accessible surface area (backbone atoms only — not comparable to full-atom values): 6281 Å² total; per-residue (Å²): 57,20,50,90,65,50,65,92,74,71,50,85,49,73,58,54,54,52,50,52,53,51,48,60,56,41,44,79,73,71,49,86,80,83,85,58,59,50,61,79,48,58,62,64,83,56,47,56,66,65,84,52,98,74,42,43,46,50,67,53,49,55,52,54,76,72,44,98,75,86,75,89,45,52,43,78,48,97,90,37,67,20,73,61,42,51,37,50,57,41,28,47,50,31,51,50,53,54,30,63,74,70,71,104

Foldseek 3Di:
DQDLDDPPPPDDDPLVVVVVVVVVVVVVVVDDDDDDHQNVFQADAAQACDPDPRHPSVVVVVVVVVDPDDDPRADQDPNDGHPSVVRVVSPVNNVVVVCVVVVD